Protein AF-A0A1Y3NH11-F1 (afdb_monomer_lite)

Foldseek 3Di:
DDDDDDDPPDDDDPPCPPVLVVVLVVLLVCQVPADPFQDRVLLVVLLDLDLVSNVVNVVSDDPPSQDATPVRDTSLVSNVVSVNPSSNVVVD

pLDDT: mean 76.91, std 14.43, range [45.56, 94.44]

Structure (mmCIF, N/CA/C/O backbone):
data_AF-A0A1Y3NH11-F1
#
_entry.id   AF-A0A1Y3NH11-F1
#
loop_
_atom_site.group_PDB
_atom_site.id
_atom_site.type_symbol
_atom_site.label_atom_id
_atom_site.label_alt_id
_atom_site.label_comp_id
_atom_site.label_asym_id
_atom_site.label_entity_id
_atom_site.label_seq_id
_atom_site.pdbx_PDB_ins_code
_atom_site.Cartn_x
_atom_site.Cartn_y
_atom_site.Cartn_z
_atom_site.occupanc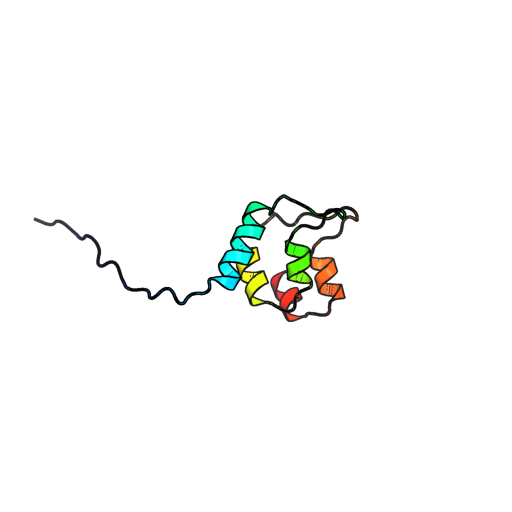y
_atom_site.B_iso_or_equiv
_atom_site.auth_seq_id
_atom_site.auth_comp_id
_atom_site.auth_asym_id
_atom_site.auth_atom_id
_atom_site.pdbx_PDB_model_num
ATOM 1 N N . SER A 1 1 ? 24.050 -11.503 48.894 1.00 45.56 1 SER A N 1
ATOM 2 C CA . SER A 1 1 ? 22.663 -11.528 48.407 1.00 45.56 1 SER A CA 1
ATOM 3 C C . SER A 1 1 ? 22.546 -10.695 47.159 1.00 45.56 1 SER A C 1
ATOM 5 O O . SER A 1 1 ? 23.039 -9.576 47.134 1.00 45.56 1 SER A O 1
ATOM 7 N N . SER A 1 2 ? 21.966 -11.300 46.131 1.00 49.44 2 SER A N 1
ATOM 8 C CA . SER A 1 2 ? 21.671 -10.720 44.828 1.00 49.44 2 SER A CA 1
ATOM 9 C C . SER A 1 2 ? 20.799 -9.467 44.906 1.00 49.44 2 SER A C 1
ATOM 11 O O . SER A 1 2 ? 19.874 -9.421 45.708 1.00 49.44 2 SER A O 1
ATOM 13 N N . SER A 1 3 ? 21.078 -8.527 44.006 1.00 56.34 3 SER A N 1
ATOM 14 C CA . SER A 1 3 ? 20.109 -7.779 43.187 1.00 56.34 3 SER A CA 1
ATOM 15 C C . SER A 1 3 ? 20.926 -7.215 42.020 1.00 56.34 3 SER A C 1
ATOM 17 O O . SER A 1 3 ? 21.772 -6.353 42.214 1.00 56.34 3 SER A O 1
ATOM 19 N N . SER A 1 4 ? 21.011 -7.941 40.905 1.00 53.41 4 SER A N 1
ATOM 20 C CA . SER A 1 4 ? 20.127 -7.819 39.735 1.00 53.41 4 SER A CA 1
ATOM 21 C C . SER A 1 4 ? 20.037 -6.396 39.178 1.00 53.41 4 SER A C 1
ATOM 23 O O . SER A 1 4 ? 19.405 -5.526 39.763 1.00 53.41 4 SER A O 1
ATOM 25 N N . SER A 1 5 ? 20.693 -6.246 38.023 1.00 57.06 5 SER A N 1
ATOM 26 C CA . SER A 1 5 ? 20.436 -5.374 36.874 1.00 57.06 5 SER A CA 1
ATOM 27 C C . SER A 1 5 ? 19.555 -4.139 37.044 1.00 57.06 5 SER A C 1
ATOM 29 O O . SER A 1 5 ? 18.367 -4.243 37.336 1.00 57.06 5 SER A O 1
ATOM 31 N N . SER A 1 6 ? 20.067 -3.004 36.563 1.00 55.97 6 SER A N 1
ATOM 32 C CA . SER A 1 6 ? 19.291 -2.180 35.631 1.00 55.97 6 SER A CA 1
ATOM 33 C C . SER A 1 6 ? 20.182 -1.383 34.678 1.00 55.97 6 SER A C 1
ATOM 35 O O . SER A 1 6 ? 20.951 -0.516 35.077 1.00 55.97 6 SER A O 1
ATOM 37 N N . SER A 1 7 ? 20.001 -1.731 33.404 1.00 55.59 7 SER A N 1
ATOM 38 C CA . SER A 1 7 ? 20.087 -0.904 32.201 1.00 55.59 7 SER A CA 1
ATOM 39 C C . SER A 1 7 ? 21.413 -0.231 31.847 1.00 55.59 7 SER A C 1
ATOM 41 O O . SER A 1 7 ? 21.616 0.964 32.043 1.00 55.59 7 SER A O 1
ATOM 43 N N . SER A 1 8 ? 22.229 -0.972 31.092 1.00 55.34 8 SER A N 1
ATOM 44 C CA . SER A 1 8 ? 22.868 -0.389 29.911 1.00 55.34 8 SER A CA 1
ATOM 45 C C . SER A 1 8 ? 21.775 -0.007 28.910 1.00 55.34 8 SER A C 1
ATOM 47 O O . SER A 1 8 ? 21.249 -0.867 28.205 1.00 55.34 8 SER A O 1
ATOM 49 N N . SER A 1 9 ? 21.423 1.275 28.832 1.00 58.84 9 SER A N 1
ATOM 50 C CA . SER A 1 9 ? 20.729 1.783 27.647 1.00 58.84 9 SER A CA 1
ATOM 51 C C . SER A 1 9 ? 21.749 1.879 26.517 1.00 58.84 9 SER A C 1
ATOM 53 O O . SER A 1 9 ? 22.571 2.793 26.470 1.00 58.84 9 SER A O 1
ATOM 55 N N . SER A 1 10 ? 21.720 0.867 25.652 1.00 52.66 10 SER A N 1
ATOM 56 C CA . SER A 1 10 ? 22.444 0.821 24.387 1.00 52.66 10 SER A CA 1
ATOM 57 C C . SER A 1 10 ? 22.177 2.054 23.530 1.00 52.66 10 SER A C 1
ATOM 59 O O . SER A 1 10 ? 21.054 2.549 23.435 1.00 52.66 10 SER A O 1
ATOM 61 N N . SER A 1 11 ? 23.242 2.470 22.847 1.00 59.91 11 SER A N 1
ATOM 62 C CA . SER A 1 11 ? 23.247 3.278 21.635 1.00 59.91 11 SER A CA 1
ATOM 63 C C . SER A 1 11 ? 22.030 3.054 20.745 1.00 59.91 11 SER A C 1
ATOM 65 O O . SER A 1 11 ? 21.689 1.918 20.421 1.00 59.91 11 SER A O 1
ATOM 67 N N . SER A 1 12 ? 21.531 4.137 20.162 1.00 52.81 12 SER A N 1
ATOM 68 C CA . SER A 1 12 ? 21.427 4.191 18.705 1.00 52.81 12 SER A CA 1
ATOM 69 C C . SER A 1 12 ? 21.343 5.635 18.247 1.00 52.81 12 SER A C 1
ATOM 71 O O . SER A 1 12 ? 20.427 6.374 18.593 1.00 52.81 12 SER A O 1
ATOM 73 N N . SER A 1 13 ? 22.335 6.027 17.449 1.00 55.38 13 SER A N 1
ATOM 74 C CA . SER A 1 13 ? 22.226 7.186 16.576 1.00 55.38 13 SER A CA 1
ATOM 75 C C . SER A 1 13 ? 20.985 6.997 15.711 1.00 55.38 13 SER A C 1
ATOM 77 O O . SER A 1 13 ? 20.970 6.136 14.831 1.00 55.38 13 SER A O 1
ATOM 79 N N . SER A 1 14 ? 19.944 7.788 15.962 1.00 53.22 14 SER A N 1
ATOM 80 C CA . SER A 1 14 ? 18.802 7.897 15.061 1.00 53.22 14 SER A CA 1
ATOM 81 C C . SER A 1 14 ? 19.28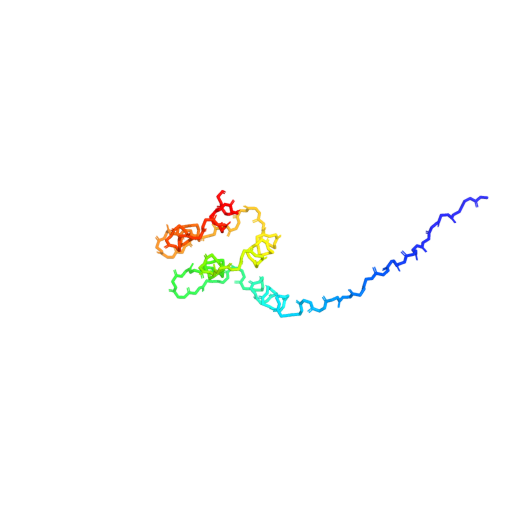7 8.523 13.760 1.00 53.22 14 SER A C 1
ATOM 83 O O . SER A 1 14 ? 19.270 9.743 13.592 1.00 53.22 14 SER A O 1
ATOM 85 N N . SER A 1 15 ? 19.759 7.686 12.833 1.00 55.00 15 SER A N 1
ATOM 86 C CA . SER A 1 15 ? 19.854 8.071 11.430 1.00 55.00 15 SER A CA 1
ATOM 87 C C . SER A 1 15 ? 18.465 8.526 11.009 1.00 55.00 15 SER A C 1
ATOM 89 O O . SER A 1 15 ? 17.502 7.755 11.020 1.00 55.00 15 SER A O 1
ATOM 91 N N . ARG A 1 16 ? 18.373 9.828 10.743 1.00 55.97 16 ARG A N 1
ATOM 92 C CA . ARG A 1 16 ? 17.156 10.576 10.451 1.00 55.97 16 ARG A CA 1
ATOM 93 C C . ARG A 1 16 ? 16.501 10.056 9.177 1.00 55.97 16 ARG A C 1
ATOM 95 O O . ARG A 1 16 ? 16.644 10.627 8.104 1.00 55.97 16 ARG A O 1
ATOM 102 N N . ASN A 1 17 ? 15.695 9.014 9.322 1.00 53.75 17 ASN A N 1
ATOM 103 C CA . ASN A 1 17 ? 14.663 8.627 8.364 1.00 53.75 17 ASN A CA 1
ATOM 104 C C . ASN A 1 17 ? 13.431 9.549 8.493 1.00 53.75 17 ASN A C 1
ATOM 106 O O . ASN A 1 17 ? 12.297 9.085 8.405 1.00 53.75 17 ASN A O 1
ATOM 110 N N . GLU A 1 18 ? 13.620 10.846 8.758 1.00 54.66 18 GLU A N 1
ATOM 111 C CA . GLU A 1 18 ? 12.516 11.745 9.124 1.00 54.66 18 GLU A CA 1
ATOM 112 C C . GLU A 1 18 ? 11.501 11.904 7.985 1.00 54.66 18 GLU A C 1
ATOM 114 O O . GLU A 1 18 ? 10.301 11.964 8.240 1.00 54.66 18 GLU A O 1
ATOM 119 N N . THR A 1 19 ? 11.939 11.878 6.723 1.00 59.19 19 THR A N 1
ATOM 120 C CA . THR A 1 19 ? 11.044 12.071 5.571 1.00 59.19 19 THR A CA 1
ATOM 121 C C . THR A 1 19 ? 10.023 10.943 5.420 1.00 59.19 19 THR A C 1
ATOM 123 O O . THR A 1 19 ? 8.832 11.200 5.254 1.00 59.19 19 THR A O 1
ATOM 126 N N . VAL A 1 20 ? 10.474 9.687 5.507 1.00 57.84 20 VAL A N 1
ATOM 127 C CA . VAL A 1 20 ? 9.600 8.507 5.386 1.00 57.84 20 VAL A CA 1
ATOM 128 C C . VAL A 1 20 ? 8.711 8.367 6.617 1.00 57.84 20 VAL A C 1
ATOM 130 O O . VAL A 1 20 ? 7.520 8.106 6.476 1.00 57.84 20 VAL A O 1
ATOM 133 N N . VAL A 1 21 ? 9.268 8.594 7.811 1.00 56.47 21 VAL A N 1
ATOM 134 C CA . VAL A 1 21 ? 8.521 8.515 9.073 1.00 56.47 21 VAL A CA 1
ATOM 135 C C . VAL A 1 21 ? 7.408 9.563 9.110 1.00 56.47 21 VAL A C 1
ATOM 137 O O . VAL A 1 21 ? 6.284 9.236 9.473 1.00 56.47 21 VAL A O 1
ATOM 140 N N . ARG A 1 22 ? 7.660 10.792 8.640 1.00 58.94 22 ARG A N 1
ATOM 141 C CA . ARG A 1 22 ? 6.615 11.824 8.551 1.00 58.94 22 ARG A CA 1
ATOM 142 C C . ARG A 1 22 ? 5.483 11.448 7.601 1.00 58.94 22 ARG A C 1
ATOM 144 O O . ARG A 1 22 ? 4.325 11.658 7.947 1.00 58.94 22 ARG A O 1
ATOM 151 N N . TYR A 1 23 ? 5.799 10.872 6.442 1.00 62.59 23 TYR A N 1
ATOM 152 C CA . TYR A 1 23 ? 4.778 10.398 5.504 1.00 62.59 23 TYR A CA 1
ATOM 153 C C . TYR A 1 23 ? 3.948 9.246 6.087 1.00 62.59 23 TYR A C 1
ATOM 155 O O . TYR A 1 23 ? 2.724 9.262 5.972 1.00 62.59 23 TYR A O 1
ATOM 163 N N . LEU A 1 24 ? 4.598 8.276 6.736 1.00 63.22 24 LEU A N 1
ATOM 164 C CA . LEU A 1 24 ? 3.930 7.136 7.371 1.00 63.22 24 LEU A CA 1
ATOM 165 C C . LEU A 1 24 ? 3.015 7.582 8.517 1.00 63.22 24 LEU A C 1
ATOM 167 O O . LEU A 1 24 ? 1.847 7.215 8.504 1.00 63.22 24 LEU A O 1
ATOM 171 N N . ILE A 1 25 ? 3.488 8.437 9.433 1.00 63.03 25 ILE A N 1
ATOM 172 C CA . ILE A 1 25 ? 2.692 8.946 10.569 1.00 63.03 25 ILE A CA 1
ATOM 173 C C . ILE A 1 25 ? 1.401 9.618 10.089 1.00 63.03 25 ILE A C 1
ATOM 175 O O . ILE A 1 25 ? 0.328 9.375 10.639 1.00 63.03 25 ILE A O 1
ATOM 179 N N . VAL A 1 26 ? 1.489 10.444 9.042 1.00 66.12 26 VAL A N 1
ATOM 180 C CA . VAL A 1 26 ? 0.307 11.092 8.460 1.00 66.12 26 VAL A CA 1
ATOM 181 C C . VAL A 1 26 ? -0.659 10.046 7.912 1.00 66.12 26 VAL A C 1
ATOM 183 O O . VAL A 1 26 ? -1.856 10.130 8.171 1.00 66.12 26 VAL A O 1
ATOM 186 N N . TYR A 1 27 ? -0.166 9.036 7.194 1.00 69.25 27 TYR A N 1
ATOM 187 C CA . TYR A 1 27 ? -1.035 8.000 6.649 1.00 69.25 27 TYR A CA 1
ATOM 188 C C . TYR A 1 27 ? -1.669 7.101 7.712 1.00 69.25 27 TYR A C 1
ATOM 190 O O . TYR A 1 27 ? -2.839 6.758 7.560 1.00 69.25 27 TYR A O 1
ATOM 198 N N . VAL A 1 28 ? -0.945 6.759 8.781 1.00 68.94 28 VAL A N 1
ATOM 199 C CA . VAL A 1 28 ? -1.478 5.986 9.914 1.00 68.94 28 VAL A CA 1
ATOM 200 C C . VAL A 1 28 ? -2.600 6.762 10.603 1.00 68.94 28 VAL A C 1
ATOM 202 O O . VAL A 1 28 ? -3.662 6.208 10.874 1.00 68.94 28 VAL A O 1
ATOM 205 N N . SER A 1 29 ? -2.446 8.079 10.773 1.00 72.38 29 SER A N 1
ATOM 206 C CA . SER A 1 29 ? -3.495 8.919 11.369 1.00 72.38 29 SER A CA 1
ATOM 207 C C . SER A 1 29 ? -4.784 9.003 10.532 1.00 72.38 29 SER A C 1
ATOM 209 O O . SER A 1 29 ? -5.828 9.391 11.058 1.00 72.38 29 SER A O 1
ATOM 211 N N . TYR A 1 30 ? -4.725 8.656 9.243 1.00 73.38 30 TYR A N 1
ATOM 212 C CA . TYR A 1 30 ? -5.847 8.685 8.300 1.00 73.38 30 TYR A CA 1
ATOM 213 C C . TYR A 1 30 ? -6.083 7.320 7.634 1.00 73.38 30 TYR A C 1
ATOM 215 O O . TYR A 1 30 ? -6.613 7.266 6.527 1.00 73.38 30 TYR A O 1
ATOM 223 N N . ILE A 1 31 ? -5.703 6.219 8.287 1.00 75.31 31 ILE A N 1
ATOM 224 C CA . ILE A 1 31 ? -5.725 4.876 7.689 1.00 75.31 31 ILE A CA 1
ATOM 225 C C . ILE A 1 31 ? -7.141 4.405 7.331 1.00 75.31 31 ILE A C 1
ATOM 227 O O . ILE A 1 31 ? -7.363 3.861 6.251 1.00 75.31 31 ILE A O 1
ATOM 231 N N . ASP A 1 32 ? -8.116 4.749 8.174 1.00 72.38 32 ASP A N 1
ATOM 232 C CA . ASP A 1 32 ? -9.548 4.539 7.930 1.00 72.38 32 ASP A CA 1
ATOM 233 C 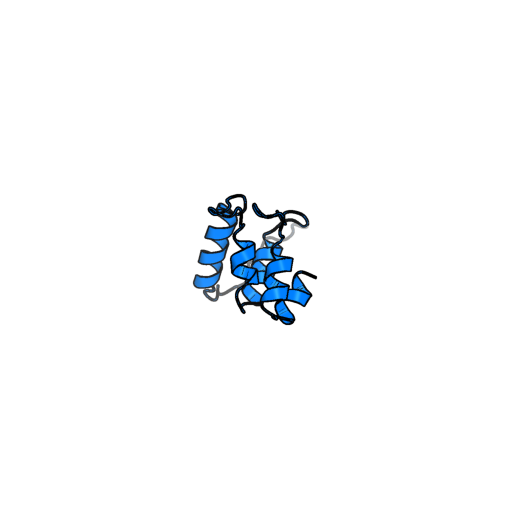C . ASP A 1 32 ? -10.189 5.623 7.052 1.00 72.38 32 ASP A C 1
ATOM 235 O O . ASP A 1 32 ? -11.365 5.528 6.688 1.00 72.38 32 ASP A O 1
ATOM 239 N N . LYS A 1 33 ? -9.456 6.689 6.710 1.00 83.56 33 LYS A N 1
ATOM 240 C CA . LYS A 1 33 ? -9.970 7.734 5.824 1.00 83.56 33 LYS A CA 1
ATOM 241 C C . LYS A 1 33 ? -9.684 7.366 4.378 1.00 83.56 33 LYS A C 1
ATOM 243 O O . LYS A 1 33 ? -8.563 7.076 3.970 1.00 83.56 33 LYS A O 1
ATOM 248 N N . VAL A 1 34 ? -10.731 7.466 3.575 1.00 88.38 34 VAL A N 1
ATOM 249 C CA . VAL A 1 34 ? -10.682 7.221 2.140 1.00 88.38 34 VAL A CA 1
ATOM 250 C C . VAL A 1 34 ? -10.902 8.512 1.360 1.00 88.38 34 VAL A C 1
ATOM 252 O O . VAL A 1 34 ? -11.540 9.449 1.841 1.00 88.38 34 VAL A O 1
ATOM 255 N N . ASN A 1 35 ? -10.368 8.574 0.140 1.00 88.94 35 ASN A N 1
ATOM 256 C CA . ASN A 1 35 ? -10.589 9.712 -0.755 1.00 88.94 35 ASN A CA 1
ATOM 257 C C . ASN A 1 35 ? -11.984 9.678 -1.421 1.00 88.94 35 ASN A C 1
ATOM 259 O O . ASN A 1 35 ? -12.789 8.783 -1.175 1.00 88.94 35 ASN A O 1
ATOM 263 N N . LYS A 1 36 ? -12.250 10.614 -2.347 1.00 93.62 36 LYS A N 1
ATOM 264 C CA . LYS A 1 36 ? -13.514 10.703 -3.115 1.00 93.62 36 LYS A CA 1
ATOM 265 C C . LYS A 1 36 ? -13.898 9.444 -3.910 1.00 93.62 36 LYS A C 1
ATOM 267 O O . LYS A 1 36 ? -15.013 9.353 -4.403 1.00 93.62 36 LYS A O 1
ATOM 272 N N . ASN A 1 37 ? -12.962 8.520 -4.113 1.00 92.75 37 ASN A N 1
ATOM 273 C CA . ASN A 1 37 ? -13.169 7.255 -4.811 1.00 92.75 37 ASN A CA 1
ATOM 274 C C . ASN A 1 37 ? -13.225 6.062 -3.843 1.00 92.75 37 ASN A C 1
ATOM 276 O O . ASN A 1 37 ? -13.235 4.922 -4.302 1.00 92.75 37 ASN A O 1
ATOM 280 N N . GLY A 1 38 ? -13.196 6.293 -2.531 1.00 92.44 38 GLY A N 1
ATOM 281 C CA . GLY A 1 38 ? -13.116 5.231 -1.534 1.00 92.44 38 GLY A CA 1
ATOM 282 C C . GLY A 1 38 ? -11.729 4.602 -1.430 1.00 92.44 38 GLY A C 1
ATOM 283 O O . GLY A 1 38 ? -11.586 3.544 -0.835 1.00 92.44 38 GLY A O 1
ATOM 284 N N . LYS A 1 39 ? -10.688 5.203 -2.019 1.00 90.75 39 LYS A N 1
ATOM 285 C CA . LYS A 1 39 ? -9.338 4.631 -1.968 1.00 90.75 39 LYS A CA 1
ATOM 286 C C . LYS A 1 39 ? -8.653 5.018 -0.660 1.00 90.75 39 LYS A C 1
ATOM 288 O O . LYS A 1 39 ? -8.511 6.210 -0.373 1.00 90.75 39 LYS A O 1
ATOM 293 N N . THR A 1 40 ? -8.224 4.006 0.089 1.00 88.25 40 THR A N 1
ATOM 294 C CA . THR A 1 40 ? -7.332 4.131 1.248 1.00 88.25 40 THR A CA 1
ATOM 295 C C . THR A 1 40 ? -5.941 4.596 0.801 1.00 88.25 40 THR A C 1
ATOM 297 O O . THR A 1 40 ? -5.604 4.520 -0.391 1.00 88.25 40 THR A O 1
ATOM 300 N N . PRO A 1 41 ? -5.093 5.068 1.727 1.00 85.12 41 PRO A N 1
ATOM 301 C CA . PRO A 1 41 ? -3.760 5.506 1.349 1.00 85.12 41 PRO A CA 1
ATOM 302 C C . PRO A 1 41 ? -2.870 4.394 0.774 1.00 85.12 41 PRO A C 1
ATOM 304 O O . PRO A 1 41 ? -2.012 4.687 -0.064 1.00 85.12 41 PRO A O 1
ATOM 307 N N . LEU A 1 42 ? -3.155 3.126 1.101 1.00 86.62 42 LEU A N 1
ATOM 308 C CA . LEU A 1 42 ? -2.508 1.944 0.519 1.00 86.62 42 LEU A CA 1
ATOM 309 C C . LEU A 1 42 ? -2.541 1.942 -1.018 1.00 86.62 42 LEU A C 1
ATOM 311 O O . LEU A 1 42 ? -1.549 1.595 -1.652 1.00 86.62 42 LEU A O 1
ATOM 315 N N . PHE A 1 43 ? -3.630 2.411 -1.642 1.00 89.50 43 PHE A N 1
ATOM 316 C CA . PHE A 1 43 ? -3.718 2.488 -3.108 1.00 89.50 43 PHE A CA 1
ATOM 317 C C . PHE A 1 43 ? -2.633 3.374 -3.719 1.00 89.50 43 PHE A C 1
ATOM 319 O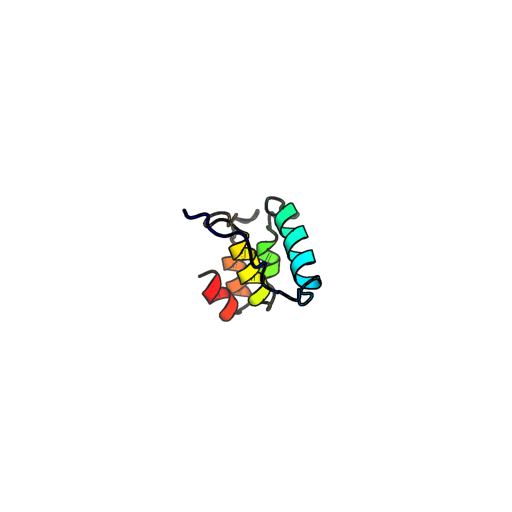 O . PHE A 1 43 ? -2.124 3.064 -4.794 1.00 89.50 43 PHE A O 1
ATOM 326 N N . ASN A 1 44 ? -2.280 4.482 -3.064 1.00 86.25 44 ASN A N 1
ATOM 327 C CA . ASN A 1 44 ? -1.229 5.365 -3.566 1.00 86.25 44 ASN A CA 1
ATOM 328 C C . ASN A 1 44 ? 0.147 4.710 -3.429 1.00 86.25 44 ASN A C 1
ATOM 330 O O . ASN A 1 44 ? 0.985 4.865 -4.315 1.00 86.25 44 ASN A O 1
ATOM 334 N N . VAL A 1 45 ? 0.357 3.951 -2.352 1.00 85.62 45 VAL A N 1
ATOM 335 C CA . VAL A 1 45 ? 1.603 3.217 -2.107 1.00 85.62 45 VAL A CA 1
ATOM 336 C C . VAL A 1 45 ? 1.783 2.099 -3.136 1.00 85.62 45 VAL A C 1
ATOM 338 O O . VAL A 1 45 ? 2.837 2.016 -3.755 1.00 85.62 45 VAL A O 1
ATOM 341 N N . CYS A 1 46 ? 0.733 1.323 -3.408 1.00 87.38 46 CYS A N 1
ATOM 342 C CA . CYS A 1 46 ? 0.710 0.276 -4.435 1.00 87.38 46 CYS A CA 1
ATOM 343 C C . CYS A 1 46 ? 0.973 0.794 -5.858 1.00 87.38 46 CYS A C 1
ATOM 345 O O . CYS A 1 46 ? 1.552 0.089 -6.681 1.00 87.38 46 CYS A O 1
ATOM 347 N N . LYS A 1 47 ? 0.566 2.036 -6.147 1.00 86.06 47 LYS A N 1
ATOM 348 C CA . LYS A 1 47 ? 0.872 2.725 -7.410 1.00 86.06 47 LYS A CA 1
ATOM 349 C C . LYS A 1 47 ? 2.271 3.347 -7.453 1.00 86.06 47 LYS A C 1
ATOM 351 O O . LYS A 1 47 ? 2.696 3.793 -8.516 1.00 86.06 47 LYS A O 1
ATOM 356 N N . SER A 1 48 ? 2.954 3.452 -6.318 1.00 82.88 48 SER A N 1
ATOM 357 C CA . SER A 1 48 ? 4.334 3.926 -6.257 1.00 82.88 48 SER A CA 1
ATOM 358 C C . SER A 1 48 ? 5.289 2.813 -6.691 1.00 82.88 48 SER A C 1
ATOM 360 O O . SER A 1 48 ? 4.893 1.660 -6.776 1.00 82.88 48 SER A O 1
ATOM 362 N N . ILE A 1 49 ? 6.559 3.138 -6.938 1.00 78.44 49 ILE A N 1
ATOM 363 C CA . ILE A 1 49 ? 7.621 2.136 -7.152 1.00 78.44 49 ILE A CA 1
ATOM 364 C C . ILE A 1 49 ? 8.396 1.829 -5.857 1.00 78.44 49 ILE A C 1
ATOM 366 O O . ILE A 1 49 ? 9.337 1.042 -5.833 1.00 78.44 49 ILE A O 1
ATOM 370 N N . ASN A 1 50 ? 8.000 2.464 -4.749 1.00 85.00 50 ASN A N 1
ATOM 371 C CA . ASN A 1 50 ? 8.701 2.398 -3.473 1.00 85.00 50 ASN A CA 1
ATOM 372 C C . ASN A 1 50 ? 8.264 1.198 -2.633 1.00 85.00 50 ASN A C 1
ATOM 374 O O . ASN A 1 50 ? 7.472 1.312 -1.696 1.00 85.00 50 ASN A O 1
ATOM 378 N N . VAL A 1 51 ? 8.882 0.063 -2.925 1.00 87.75 51 VAL A N 1
ATOM 379 C CA . VAL A 1 51 ? 8.732 -1.207 -2.206 1.00 87.75 51 VAL A CA 1
ATOM 380 C C . VAL A 1 51 ? 8.945 -1.047 -0.691 1.00 87.75 51 VAL A C 1
ATOM 382 O O . VAL A 1 51 ? 8.157 -1.520 0.121 1.00 87.75 51 VAL A O 1
ATOM 385 N N . SER A 1 52 ? 9.980 -0.300 -0.297 1.00 87.12 52 SER A N 1
ATOM 386 C CA . SER A 1 52 ? 10.337 -0.089 1.113 1.00 87.12 52 SER A CA 1
ATOM 387 C C . SER A 1 52 ? 9.246 0.654 1.901 1.00 87.12 52 SER A C 1
ATOM 389 O O . SER A 1 52 ? 9.013 0.366 3.074 1.00 87.12 52 SER A O 1
ATOM 391 N N . ALA A 1 53 ? 8.543 1.590 1.254 1.00 83.06 53 ALA A N 1
ATOM 392 C CA . ALA A 1 53 ? 7.422 2.297 1.868 1.00 83.06 53 ALA A CA 1
ATOM 393 C C . ALA A 1 53 ? 6.211 1.371 2.055 1.00 83.06 53 ALA A C 1
ATOM 395 O O . ALA A 1 53 ? 5.565 1.445 3.097 1.00 83.06 53 ALA A O 1
ATOM 396 N N . LEU A 1 54 ? 5.949 0.478 1.090 1.00 86.06 54 LEU A N 1
ATOM 397 C CA . LEU A 1 54 ? 4.890 -0.528 1.191 1.00 86.06 54 LEU A CA 1
ATOM 398 C C . LEU A 1 54 ? 5.114 -1.454 2.382 1.00 86.06 54 LEU A C 1
ATOM 400 O O . LEU A 1 54 ? 4.220 -1.579 3.206 1.00 86.06 54 LEU A O 1
ATOM 404 N N . VAL A 1 55 ? 6.301 -2.055 2.504 1.00 87.50 55 VAL A N 1
ATOM 405 C CA . VAL A 1 55 ? 6.604 -2.985 3.607 1.00 87.50 55 VAL A CA 1
ATOM 406 C C . VAL A 1 55 ? 6.401 -2.309 4.960 1.00 87.50 55 VAL A C 1
ATOM 408 O O . VAL A 1 55 ? 5.784 -2.887 5.847 1.00 87.50 55 VAL A O 1
ATOM 411 N N . LYS A 1 56 ? 6.877 -1.069 5.127 1.00 83.81 56 LYS A N 1
ATOM 412 C CA . LYS A 1 56 ? 6.662 -0.317 6.372 1.00 83.81 56 LYS A CA 1
ATOM 413 C C . LYS A 1 56 ? 5.186 -0.059 6.632 1.00 83.81 56 LYS A C 1
ATOM 415 O O . LYS A 1 56 ? 4.724 -0.277 7.737 1.00 83.81 56 LYS A O 1
ATOM 420 N N . TYR A 1 57 ? 4.457 0.377 5.614 1.00 82.44 57 TYR A N 1
ATOM 421 C CA . TYR A 1 57 ? 3.036 0.659 5.744 1.00 82.44 57 TYR A CA 1
ATOM 422 C C . TYR A 1 57 ? 2.219 -0.600 6.072 1.00 82.44 57 TYR A C 1
ATOM 424 O O . TYR A 1 57 ? 1.318 -0.529 6.893 1.00 82.44 57 TYR A O 1
ATOM 432 N N . LEU A 1 58 ? 2.566 -1.750 5.485 1.00 83.31 58 LEU A N 1
ATOM 433 C CA . LEU A 1 58 ? 1.964 -3.045 5.810 1.00 83.31 58 LEU A CA 1
ATOM 434 C C . LEU A 1 58 ? 2.292 -3.503 7.235 1.00 83.31 58 LEU A C 1
ATOM 436 O O . LEU A 1 58 ? 1.433 -4.095 7.857 1.00 83.31 58 LEU A O 1
ATOM 440 N N . ASN A 1 59 ? 3.484 -3.209 7.767 1.00 84.75 59 ASN A N 1
ATOM 441 C CA . ASN A 1 59 ? 3.802 -3.505 9.173 1.00 84.75 59 ASN A CA 1
ATOM 442 C C . ASN A 1 59 ? 2.980 -2.661 10.158 1.00 84.75 59 ASN A C 1
ATOM 444 O O . ASN A 1 59 ? 2.711 -3.112 11.264 1.00 84.75 59 ASN A O 1
ATOM 448 N N . GLU A 1 60 ? 2.611 -1.435 9.775 1.00 82.44 60 GLU A N 1
ATOM 449 C CA . GLU A 1 60 ? 1.731 -0.582 10.586 1.00 82.44 60 GLU A CA 1
ATOM 450 C C . GLU A 1 60 ? 0.252 -0.982 10.451 1.00 82.44 60 GLU A C 1
ATOM 452 O O . GLU A 1 60 ? -0.568 -0.602 11.284 1.00 82.44 60 GLU A O 1
ATOM 457 N N . LEU A 1 61 ? -0.102 -1.706 9.385 1.00 77.25 61 LEU A N 1
ATOM 458 C CA . LEU A 1 61 ? -1.434 -2.258 9.193 1.00 77.25 61 LEU A CA 1
ATOM 459 C C . LEU A 1 61 ? -1.560 -3.594 9.951 1.00 77.25 61 LEU A C 1
ATOM 461 O O . LEU A 1 61 ? -0.692 -4.451 9.850 1.00 77.25 61 LEU A O 1
ATOM 465 N N . GLU A 1 62 ? -2.665 -3.814 10.663 1.00 76.25 62 GLU A N 1
ATOM 466 C CA . GLU A 1 62 ? -3.054 -5.149 11.130 1.00 76.25 62 GLU A CA 1
ATOM 467 C C . GLU A 1 62 ? -3.371 -6.075 9.938 1.00 76.25 62 GLU A C 1
ATOM 469 O O . GLU A 1 62 ? -3.733 -5.603 8.855 1.00 76.25 62 GLU A O 1
ATOM 474 N N . GLU A 1 63 ? -3.246 -7.393 10.138 1.00 63.94 63 GLU A N 1
ATOM 475 C CA . GLU A 1 63 ? -3.235 -8.416 9.071 1.00 63.94 63 GLU A CA 1
ATOM 476 C C . GLU A 1 63 ? -4.459 -8.390 8.121 1.00 63.94 63 GLU A C 1
ATOM 478 O O . GLU A 1 63 ? -4.351 -8.876 7.000 1.00 63.94 63 GLU A O 1
ATOM 483 N N . ASP A 1 64 ? -5.572 -7.732 8.481 1.00 61.69 64 ASP A N 1
ATOM 484 C CA . ASP A 1 64 ? -6.836 -7.754 7.722 1.00 61.69 64 ASP A CA 1
ATOM 485 C C . ASP A 1 64 ? -7.493 -6.377 7.457 1.00 61.69 64 ASP A C 1
ATOM 487 O O . ASP A 1 64 ? -8.707 -6.284 7.258 1.00 61.69 64 ASP A O 1
ATOM 491 N N . ILE A 1 65 ? -6.744 -5.266 7.411 1.00 70.25 65 ILE A N 1
ATOM 492 C CA . ILE A 1 65 ? -7.349 -3.932 7.136 1.00 70.25 65 ILE A CA 1
ATOM 493 C C . ILE A 1 65 ? -7.434 -3.534 5.656 1.00 70.25 65 ILE A C 1
ATOM 495 O O . ILE A 1 65 ? -7.750 -2.383 5.326 1.00 70.25 65 ILE A O 1
ATOM 499 N N . ILE A 1 66 ? -7.206 -4.464 4.724 1.00 81.69 66 ILE A N 1
ATOM 500 C CA . ILE A 1 66 ? -7.337 -4.174 3.291 1.00 81.69 66 ILE A CA 1
ATOM 501 C C . ILE A 1 66 ? -8.813 -3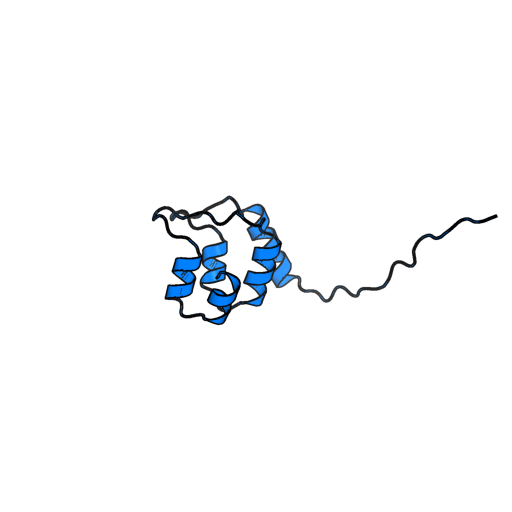.955 2.934 1.00 81.69 66 ILE A C 1
ATOM 503 O O . ILE A 1 66 ? -9.562 -4.889 2.665 1.00 81.69 66 ILE A O 1
ATOM 507 N N . LYS A 1 67 ? -9.222 -2.684 2.879 1.00 84.38 67 LYS A N 1
ATOM 508 C CA . LYS A 1 67 ? -10.567 -2.287 2.453 1.00 84.38 67 LYS A CA 1
ATOM 509 C C . LYS A 1 67 ? -10.653 -2.017 0.956 1.00 84.38 67 LYS A C 1
ATOM 511 O O . LYS A 1 67 ? -9.743 -1.462 0.329 1.00 84.38 67 LYS A O 1
ATOM 516 N N . GLU A 1 68 ? -11.799 -2.388 0.403 1.00 91.25 68 GLU A N 1
ATOM 517 C CA . GLU A 1 68 ? -12.171 -2.097 -0.972 1.00 91.25 68 GLU A CA 1
ATOM 518 C C . GLU A 1 68 ? -12.589 -0.636 -1.136 1.00 91.25 68 GLU A C 1
ATOM 520 O O . GLU A 1 68 ? -13.078 0.016 -0.213 1.00 91.25 68 GLU A O 1
ATOM 525 N N . ASN A 1 69 ? -12.408 -0.118 -2.346 1.00 91.94 69 ASN A N 1
ATOM 526 C CA . ASN A 1 69 ? -12.875 1.214 -2.704 1.00 91.94 69 ASN A CA 1
ATOM 527 C C . ASN A 1 69 ? -14.330 1.208 -3.213 1.00 91.94 69 ASN A C 1
ATOM 529 O O . ASN A 1 69 ? -14.987 0.172 -3.255 1.00 91.94 69 ASN A O 1
ATOM 533 N N . PHE A 1 70 ? -14.832 2.358 -3.679 1.00 94.44 70 PHE A N 1
ATOM 534 C CA . PHE A 1 70 ? -16.219 2.482 -4.159 1.00 94.44 70 PHE A CA 1
ATOM 535 C C . PHE A 1 70 ? -16.548 1.642 -5.401 1.00 94.44 70 PHE A C 1
ATOM 537 O O . PHE A 1 70 ? -17.713 1.526 -5.763 1.00 94.44 70 PHE A O 1
ATOM 544 N N . VAL A 1 71 ? -15.540 1.081 -6.073 1.00 93.44 71 VAL A N 1
ATOM 545 C CA . VAL A 1 71 ? -15.721 0.179 -7.217 1.00 93.44 71 VAL A CA 1
ATOM 546 C C . VAL A 1 71 ? -15.395 -1.273 -6.862 1.00 93.44 71 VAL A C 1
ATOM 548 O O . VAL A 1 71 ? -15.091 -2.047 -7.767 1.00 93.44 71 VAL A O 1
ATOM 551 N N . TYR A 1 72 ? -15.418 -1.630 -5.572 1.00 92.56 72 TYR A N 1
ATOM 552 C CA . TYR A 1 72 ? -15.125 -2.982 -5.077 1.00 92.56 72 TYR A CA 1
ATOM 553 C C . TYR A 1 72 ? -13.770 -3.502 -5.571 1.00 92.56 72 TYR A C 1
ATOM 555 O O . TYR A 1 72 ? -13.618 -4.628 -6.034 1.00 92.56 72 TYR A O 1
ATOM 563 N N . ARG A 1 73 ? -12.768 -2.617 -5.582 1.00 92.44 73 ARG A N 1
ATOM 564 C CA . ARG A 1 73 ? -11.388 -2.983 -5.912 1.00 92.44 73 ARG A CA 1
ATOM 565 C C . ARG A 1 73 ? -10.529 -2.840 -4.684 1.00 92.44 73 ARG A C 1
ATOM 567 O O . ARG A 1 73 ? -10.628 -1.827 -4.001 1.00 92.44 73 ARG A O 1
ATOM 574 N N . THR A 1 74 ? -9.637 -3.800 -4.486 1.00 91.38 74 THR A N 1
ATOM 575 C CA . THR A 1 74 ? -8.560 -3.758 -3.494 1.00 91.38 74 THR A CA 1
ATOM 576 C C . THR A 1 74 ? -7.306 -3.088 -4.074 1.00 91.38 74 THR A C 1
ATOM 578 O O . THR A 1 74 ? -7.150 -3.013 -5.299 1.00 91.38 74 THR A O 1
ATOM 581 N N . PRO A 1 75 ? -6.379 -2.604 -3.231 1.00 89.38 75 PRO A N 1
ATOM 582 C CA . PRO A 1 75 ? -5.100 -2.056 -3.683 1.00 89.38 75 PRO A CA 1
ATOM 583 C C . PRO A 1 75 ? -4.290 -3.041 -4.540 1.00 89.38 75 PRO A C 1
ATOM 585 O O . PRO A 1 75 ? -3.639 -2.611 -5.491 1.00 89.38 75 PRO A O 1
ATOM 588 N N . PHE A 1 76 ? -4.423 -4.350 -4.294 1.00 90.31 76 PHE A N 1
ATOM 589 C CA . PHE A 1 76 ? -3.836 -5.411 -5.118 1.00 90.31 76 PHE A CA 1
ATOM 590 C C . PHE A 1 76 ? -4.179 -5.289 -6.605 1.00 90.31 76 PHE A C 1
ATOM 592 O O . PHE A 1 76 ? -3.285 -5.311 -7.453 1.00 90.31 76 PHE A O 1
ATOM 599 N N . HIS A 1 77 ? -5.452 -5.040 -6.928 1.00 90.69 77 HIS A N 1
ATOM 600 C CA . HIS A 1 77 ? -5.888 -4.844 -8.313 1.00 90.69 77 HIS A CA 1
ATOM 601 C C . HIS A 1 77 ? -5.146 -3.693 -9.003 1.00 90.69 77 HIS A C 1
ATOM 603 O O . HIS A 1 77 ? -4.890 -3.744 -10.207 1.00 90.69 77 HIS A O 1
ATOM 609 N N . GLU A 1 78 ? -4.815 -2.636 -8.260 1.00 89.88 78 GLU A N 1
ATOM 610 C CA . GLU A 1 78 ? -4.122 -1.469 -8.800 1.00 89.88 78 GLU A CA 1
ATOM 611 C C . GLU A 1 78 ? -2.631 -1.757 -9.036 1.00 89.88 78 GLU A C 1
ATOM 613 O O . GLU A 1 78 ? -2.070 -1.323 -10.043 1.00 89.88 78 GLU A O 1
ATOM 618 N N . THR A 1 79 ? -2.007 -2.563 -8.175 1.00 89.94 79 THR A N 1
ATOM 619 C CA . THR A 1 79 ? -0.618 -3.010 -8.341 1.00 89.94 79 THR A CA 1
ATOM 620 C C . THR A 1 79 ? -0.438 -3.885 -9.576 1.00 89.94 79 THR A C 1
ATOM 622 O O . THR A 1 79 ? 0.496 -3.665 -10.347 1.00 89.94 79 THR A O 1
ATOM 625 N N . CYS A 1 80 ? -1.357 -4.827 -9.823 1.00 89.50 80 CYS A N 1
ATOM 626 C CA . CYS A 1 80 ? -1.324 -5.655 -11.032 1.00 89.50 80 CYS A CA 1
ATOM 627 C C . CYS A 1 80 ? -1.366 -4.795 -12.303 1.00 89.50 80 CYS A C 1
ATOM 629 O O . CYS A 1 80 ? -0.639 -5.063 -13.25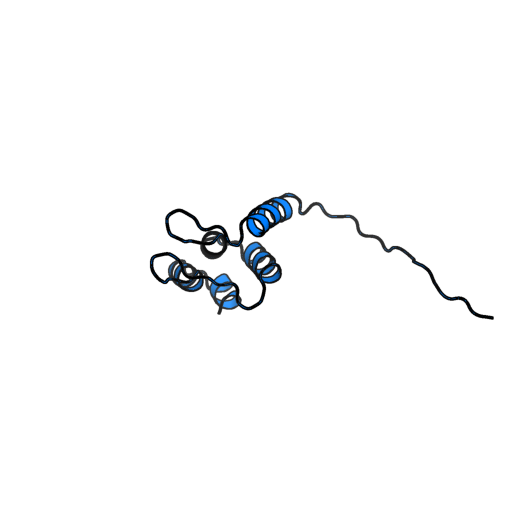6 1.00 89.50 80 CYS A O 1
ATOM 631 N N . ARG A 1 81 ? -2.165 -3.718 -12.302 1.00 87.94 81 ARG A N 1
ATOM 632 C CA . ARG A 1 81 ? -2.236 -2.766 -13.425 1.00 87.94 81 ARG A CA 1
ATOM 633 C C . ARG A 1 81 ? -0.961 -1.947 -13.594 1.00 87.94 81 ARG A C 1
ATOM 635 O O . ARG A 1 81 ? -0.665 -1.534 -14.709 1.00 87.94 81 ARG A O 1
ATOM 642 N N . SER A 1 82 ? -0.229 -1.700 -12.509 1.00 86.06 82 SER A N 1
ATOM 643 C CA . SER A 1 82 ? 1.063 -1.014 -12.554 1.00 86.06 82 SER A CA 1
ATOM 644 C C . SER A 1 82 ? 2.176 -1.871 -13.164 1.00 86.06 82 SER A C 1
ATOM 646 O O . SER A 1 82 ? 3.193 -1.314 -13.564 1.00 86.06 82 SER A O 1
ATOM 648 N N . GLY A 1 83 ? 2.032 -3.202 -13.193 1.00 86.12 83 GLY A N 1
ATOM 649 C CA . GLY A 1 83 ? 3.081 -4.117 -13.662 1.00 86.12 83 GLY A CA 1
ATOM 650 C C . GLY A 1 83 ? 4.291 -4.238 -12.724 1.00 86.12 83 GLY A C 1
ATOM 651 O O . GLY A 1 83 ? 5.306 -4.807 -13.111 1.00 86.12 83 GLY A O 1
ATOM 652 N N . ASN A 1 84 ? 4.202 -3.722 -11.493 1.00 86.69 84 ASN A N 1
ATOM 653 C CA . ASN A 1 84 ? 5.299 -3.751 -10.523 1.00 86.69 84 ASN A CA 1
ATOM 654 C C . ASN A 1 84 ? 5.369 -5.107 -9.816 1.00 86.69 84 ASN A C 1
ATOM 656 O O . ASN A 1 84 ? 4.776 -5.291 -8.752 1.00 86.69 84 ASN A O 1
ATOM 660 N N . THR A 1 85 ? 6.120 -6.048 -10.385 1.00 90.56 85 THR A N 1
ATOM 661 C CA . THR A 1 85 ? 6.270 -7.408 -9.844 1.00 90.56 85 THR A CA 1
ATOM 662 C C . THR A 1 85 ? 6.799 -7.447 -8.413 1.00 90.56 85 THR A C 1
ATOM 664 O O . THR A 1 85 ? 6.378 -8.311 -7.651 1.00 90.56 85 THR A O 1
ATOM 667 N N . ASP A 1 86 ? 7.678 -6.521 -8.021 1.00 92.06 86 ASP A N 1
ATOM 668 C CA . ASP A 1 86 ? 8.215 -6.472 -6.653 1.00 92.06 86 ASP A CA 1
ATOM 669 C C . ASP A 1 86 ? 7.133 -6.148 -5.626 1.00 92.06 86 ASP A C 1
ATOM 671 O O . ASP A 1 86 ? 7.047 -6.791 -4.586 1.00 92.06 86 ASP A O 1
ATOM 675 N N . ILE A 1 87 ? 6.268 -5.183 -5.944 1.00 89.81 87 ILE A N 1
ATOM 676 C CA . ILE A 1 87 ? 5.147 -4.816 -5.080 1.00 89.81 87 ILE A CA 1
ATOM 677 C C . ILE A 1 87 ? 4.123 -5.942 -5.083 1.00 89.81 87 ILE A C 1
ATOM 679 O O . ILE A 1 87 ? 3.704 -6.338 -4.003 1.00 89.81 87 ILE A O 1
ATOM 683 N N . VAL A 1 88 ? 3.777 -6.502 -6.254 1.00 89.69 88 VAL A N 1
ATOM 684 C CA . VAL A 1 88 ? 2.842 -7.638 -6.354 1.00 89.69 88 VAL A CA 1
ATOM 685 C C . VAL A 1 88 ? 3.267 -8.757 -5.414 1.00 89.69 88 VAL A C 1
ATOM 687 O O . VAL A 1 88 ? 2.435 -9.201 -4.647 1.00 89.69 88 VAL A O 1
ATOM 690 N N . LYS A 1 89 ? 4.545 -9.151 -5.394 1.00 90.31 89 LYS A N 1
ATOM 691 C CA . LYS A 1 89 ? 5.044 -10.219 -4.507 1.00 90.31 89 LYS A CA 1
ATOM 692 C C . LYS A 1 89 ? 4.852 -9.947 -3.013 1.00 90.31 89 LYS A C 1
ATOM 694 O O . LYS A 1 89 ? 4.834 -10.893 -2.243 1.00 90.31 89 LYS A O 1
ATOM 699 N N . ILE A 1 90 ? 4.758 -8.686 -2.601 1.00 88.88 90 ILE A N 1
ATOM 700 C CA . ILE A 1 90 ? 4.634 -8.310 -1.186 1.00 88.88 90 ILE A CA 1
ATOM 701 C C . ILE A 1 90 ? 3.181 -8.328 -0.727 1.00 88.88 90 ILE A C 1
ATOM 703 O O . ILE A 1 90 ? 2.913 -8.683 0.411 1.00 88.88 90 ILE A O 1
ATOM 707 N N . ILE A 1 91 ? 2.262 -7.915 -1.598 1.00 84.31 91 ILE A N 1
ATOM 708 C CA . ILE A 1 91 ? 0.816 -7.915 -1.325 1.00 84.31 91 ILE A CA 1
ATOM 709 C C . ILE A 1 91 ? 0.092 -9.141 -1.910 1.00 84.31 91 ILE A C 1
ATOM 711 O O . ILE A 1 91 ? -1.137 -9.137 -1.952 1.00 84.31 91 ILE A O 1
ATOM 715 N N . SER A 1 92 ? 0.847 -10.097 -2.464 1.00 81.12 92 SER A N 1
ATOM 716 C CA . SER A 1 92 ? 0.369 -11.386 -2.983 1.00 81.12 92 SER A CA 1
ATOM 717 C C . SER A 1 92 ? 0.330 -12.409 -1.846 1.00 81.12 92 SER A C 1
ATOM 719 O O . SER A 1 92 ? -0.314 -12.098 -0.829 1.00 81.12 92 SER A O 1
#

Sequence (92 aa):
SSSSSSSSSSSSSSSRNETVVRYLIVYVSYIDKVNKNGKTPLFNVCKSINVSALVKYLNELEEDIIKENFVYRTPFHETCRSGNTDIVKIIS

Secondary structure (DSSP, 8-state):
-----------------HHHHHHHHHHHHTTT---TT---HHHHHHTSS-HHHHHHHHHHS-TT-----TTS--HHHHHHHHT-HHHHHHH-

Radius of gyration: 18.2 Å; chains: 1; bounding box: 40×24×62 Å